Protein AF-A0A2S9G3A4-F1 (afdb_monomer_lite)

Structure (mmCIF, N/CA/C/O backbone):
data_AF-A0A2S9G3A4-F1
#
_entry.id   AF-A0A2S9G3A4-F1
#
loop_
_atom_site.group_PDB
_atom_site.id
_atom_site.type_symbol
_atom_site.label_atom_id
_atom_site.label_alt_id
_atom_site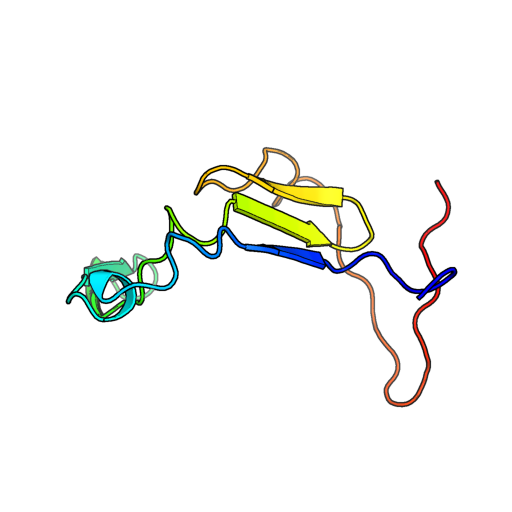.label_comp_id
_atom_site.label_asym_id
_atom_site.label_entity_id
_atom_site.label_seq_id
_atom_site.pdbx_PDB_ins_code
_atom_site.Cartn_x
_atom_site.Cartn_y
_atom_site.Cartn_z
_atom_site.occupancy
_atom_site.B_iso_or_equiv
_atom_site.auth_seq_id
_atom_site.auth_comp_id
_atom_site.auth_asym_id
_atom_site.auth_atom_id
_atom_site.pdbx_PDB_model_num
ATOM 1 N N . ARG A 1 1 ? 8.763 -7.335 -15.430 1.00 87.19 1 ARG A N 1
ATOM 2 C CA . ARG A 1 1 ? 9.344 -8.260 -16.440 1.00 87.19 1 ARG A CA 1
ATOM 3 C C . ARG A 1 1 ? 10.455 -9.055 -15.766 1.00 87.19 1 ARG A C 1
ATOM 5 O O . ARG A 1 1 ? 10.882 -8.661 -14.687 1.00 87.19 1 ARG A O 1
ATOM 12 N N . ILE A 1 2 ? 10.910 -10.164 -16.353 1.00 89.94 2 ILE A N 1
ATOM 13 C CA . ILE A 1 2 ? 12.062 -10.895 -15.800 1.00 89.94 2 ILE A CA 1
ATOM 14 C C . ILE A 1 2 ? 13.272 -9.949 -15.770 1.00 89.94 2 ILE A C 1
ATOM 16 O O . ILE A 1 2 ? 13.527 -9.245 -16.746 1.00 89.94 2 ILE A O 1
ATOM 20 N N . GLY A 1 3 ? 13.963 -9.901 -14.629 1.00 89.44 3 GLY A N 1
ATOM 21 C CA . GLY A 1 3 ? 15.101 -9.009 -14.383 1.00 89.44 3 GLY A CA 1
ATOM 22 C C . GLY A 1 3 ? 14.740 -7.616 -13.852 1.00 89.44 3 GLY A C 1
ATOM 23 O O . GLY A 1 3 ? 15.639 -6.889 -13.425 1.00 89.44 3 GLY A O 1
ATOM 24 N N . ASP A 1 4 ? 13.457 -7.244 -13.824 1.00 89.81 4 ASP A N 1
ATOM 25 C CA . ASP A 1 4 ? 13.022 -6.000 -13.184 1.00 89.81 4 ASP A CA 1
ATOM 26 C C . ASP A 1 4 ? 12.991 -6.154 -11.657 1.00 89.81 4 ASP A C 1
ATOM 28 O O . ASP A 1 4 ? 12.818 -7.248 -11.113 1.00 89.81 4 ASP A O 1
ATOM 32 N N . ARG A 1 5 ? 13.103 -5.026 -10.953 1.00 92.25 5 ARG A N 1
ATOM 33 C CA . ARG A 1 5 ? 12.846 -4.966 -9.514 1.00 92.25 5 ARG A CA 1
ATOM 34 C C . ARG A 1 5 ? 11.426 -5.445 -9.192 1.00 92.25 5 ARG A C 1
ATOM 36 O O . ARG A 1 5 ? 10.462 -5.010 -9.815 1.00 92.25 5 ARG A O 1
ATOM 43 N N . ALA A 1 6 ? 11.305 -6.296 -8.177 1.00 94.50 6 ALA A N 1
ATOM 44 C CA . ALA A 1 6 ? 10.028 -6.818 -7.697 1.00 94.50 6 ALA A CA 1
ATOM 45 C C . ALA A 1 6 ? 9.323 -5.830 -6.745 1.00 94.50 6 ALA A C 1
ATOM 47 O O . ALA A 1 6 ? 9.109 -6.123 -5.570 1.00 94.50 6 ALA A O 1
ATOM 48 N N . ASP A 1 7 ? 8.999 -4.641 -7.251 1.00 95.06 7 ASP A N 1
ATOM 49 C CA . ASP A 1 7 ? 8.056 -3.731 -6.595 1.00 95.06 7 ASP A CA 1
ATOM 50 C C . ASP A 1 7 ? 6.648 -4.088 -7.072 1.00 95.06 7 ASP A C 1
ATOM 52 O O . ASP A 1 7 ? 6.296 -3.842 -8.227 1.00 95.06 7 ASP A O 1
ATOM 56 N N . VAL A 1 8 ? 5.878 -4.752 -6.215 1.00 96.31 8 VAL A N 1
ATOM 57 C CA . VAL A 1 8 ? 4.613 -5.390 -6.599 1.00 96.31 8 VAL A CA 1
ATOM 58 C C . VAL A 1 8 ? 3.572 -5.160 -5.515 1.00 96.31 8 VAL A C 1
ATOM 60 O O . VAL A 1 8 ? 3.877 -5.223 -4.325 1.00 96.31 8 VAL A O 1
ATOM 63 N N . VAL A 1 9 ? 2.331 -4.940 -5.938 1.00 97.75 9 VAL A N 1
ATOM 64 C CA . VAL A 1 9 ? 1.147 -4.998 -5.081 1.00 97.75 9 VAL A CA 1
ATOM 65 C C . VAL A 1 9 ? 0.290 -6.187 -5.503 1.00 97.75 9 VAL A C 1
ATOM 67 O O . VAL A 1 9 ? 0.132 -6.445 -6.697 1.00 97.75 9 VAL A O 1
ATOM 70 N N . VAL A 1 10 ? -0.241 -6.919 -4.527 1.00 97.50 10 VAL A N 1
ATOM 71 C CA . VAL A 1 10 ? -1.222 -7.985 -4.749 1.00 97.50 10 VAL A CA 1
ATOM 72 C C . VAL A 1 10 ? -2.595 -7.442 -4.385 1.00 97.50 10 VAL A C 1
ATOM 74 O O . VAL A 1 10 ? -2.825 -7.036 -3.243 1.00 97.50 10 VAL A O 1
ATOM 77 N N . ILE A 1 11 ? -3.481 -7.424 -5.376 1.00 97.19 11 ILE A N 1
ATOM 78 C CA . ILE A 1 11 ? -4.842 -6.903 -5.270 1.00 97.19 11 ILE A CA 1
ATOM 79 C C . ILE A 1 11 ? -5.817 -8.074 -5.347 1.00 97.19 11 ILE A C 1
ATOM 81 O O . ILE A 1 11 ? -5.678 -8.935 -6.214 1.00 97.19 11 ILE A O 1
ATOM 85 N N . ASP A 1 12 ? -6.798 -8.074 -4.454 1.00 97.06 12 ASP A N 1
ATOM 86 C CA . ASP A 1 12 ? -7.978 -8.925 -4.531 1.00 97.06 12 ASP A CA 1
ATOM 87 C C . ASP A 1 12 ? -9.040 -8.234 -5.399 1.00 97.06 12 ASP A C 1
ATOM 89 O O . ASP A 1 12 ? -9.609 -7.219 -4.981 1.00 97.06 12 ASP A O 1
ATOM 93 N N . PRO A 1 13 ? -9.271 -8.725 -6.629 1.00 97.69 13 PRO A N 1
ATOM 94 C CA . PRO A 1 13 ? -10.153 -8.061 -7.577 1.00 97.69 13 PRO A CA 1
ATOM 95 C C . PRO A 1 13 ? -11.626 -8.133 -7.164 1.00 97.69 13 PRO A C 1
ATOM 97 O O . PRO A 1 13 ? -12.392 -7.266 -7.571 1.00 97.69 13 PRO A O 1
ATOM 100 N N . GLU A 1 14 ? -12.029 -9.107 -6.342 1.00 98.00 14 GLU A N 1
ATOM 101 C CA . GLU A 1 14 ? -13.413 -9.214 -5.852 1.00 98.00 14 GLU A CA 1
ATOM 102 C C . GLU A 1 14 ? -13.754 -8.101 -4.854 1.00 98.00 14 GLU A C 1
ATOM 104 O O . GLU A 1 14 ? -14.922 -7.822 -4.608 1.00 98.00 14 GLU A O 1
ATOM 109 N N . ARG A 1 15 ? -12.726 -7.446 -4.302 1.00 96.62 15 ARG A N 1
ATOM 110 C CA . ARG A 1 15 ? -12.824 -6.334 -3.348 1.00 96.62 15 ARG A CA 1
ATOM 111 C C . ARG A 1 15 ? -12.560 -4.979 -4.006 1.00 96.62 15 ARG A C 1
ATOM 113 O O . ARG A 1 15 ? -12.340 -3.988 -3.311 1.00 96.62 15 ARG A O 1
ATOM 120 N N . LEU A 1 16 ? -12.538 -4.929 -5.339 1.00 96.31 16 LEU A N 1
ATOM 121 C CA . LEU A 1 16 ? -12.653 -3.692 -6.114 1.00 96.31 16 LEU A CA 1
ATOM 122 C C . LEU A 1 16 ? -14.140 -3.352 -6.284 1.00 96.31 16 LEU A C 1
ATOM 124 O O . LEU A 1 16 ? -14.674 -3.350 -7.392 1.00 96.31 16 LEU A O 1
ATOM 128 N N . ASP A 1 17 ? -14.810 -3.128 -5.159 1.00 96.12 17 ASP A N 1
ATOM 129 C CA . ASP A 1 17 ? -16.244 -2.873 -5.067 1.00 96.12 17 ASP A CA 1
ATOM 130 C C . ASP A 1 17 ? -16.515 -1.486 -4.447 1.00 96.12 17 ASP A C 1
ATOM 132 O O . ASP A 1 17 ? -15.592 -0.711 -4.185 1.00 96.12 17 ASP A O 1
ATOM 136 N N . ALA A 1 18 ? -17.792 -1.162 -4.224 1.00 96.12 18 ALA A N 1
ATOM 137 C CA . ALA A 1 18 ? -18.215 0.140 -3.704 1.00 96.12 18 ALA A CA 1
ATOM 138 C C . ALA A 1 18 ? -17.660 0.465 -2.303 1.00 96.12 18 ALA A C 1
ATOM 140 O O . ALA A 1 18 ? -17.646 1.631 -1.924 1.00 96.12 18 ALA A O 1
ATOM 141 N N . THR A 1 19 ? -17.160 -0.528 -1.553 1.00 94.62 19 THR A N 1
ATOM 142 C CA . THR A 1 19 ? -16.595 -0.291 -0.213 1.00 94.62 19 THR A CA 1
ATOM 143 C C . THR A 1 19 ? -15.307 0.535 -0.243 1.00 94.62 19 THR A C 1
ATOM 145 O O . THR A 1 19 ? -14.902 1.084 0.778 1.00 94.62 19 THR A O 1
ATOM 148 N N . LEU A 1 20 ? -14.662 0.670 -1.409 1.00 95.12 20 LEU A N 1
ATOM 149 C CA . LEU A 1 20 ? -13.501 1.548 -1.592 1.00 95.12 20 LEU A CA 1
ATOM 150 C C . LEU A 1 20 ? -13.840 3.041 -1.514 1.00 95.12 20 LEU A C 1
ATOM 152 O O . LEU A 1 20 ? -12.948 3.841 -1.224 1.00 95.12 20 LEU A O 1
ATOM 156 N N . ASP A 1 21 ? -15.099 3.395 -1.772 1.00 95.19 21 ASP A N 1
ATOM 157 C CA . ASP A 1 21 ? -15.603 4.769 -1.737 1.00 95.19 21 ASP A CA 1
ATOM 158 C C . ASP A 1 21 ? -16.278 5.107 -0.395 1.00 95.19 21 ASP A C 1
ATOM 160 O O . ASP A 1 21 ? -16.733 6.237 -0.194 1.00 95.19 21 ASP A O 1
ATOM 164 N N . ASP A 1 22 ? -16.341 4.145 0.534 1.00 96.12 22 ASP A N 1
ATOM 165 C CA . ASP A 1 22 ? -16.926 4.356 1.853 1.00 96.12 22 ASP A CA 1
ATOM 166 C C . ASP A 1 22 ? -16.150 5.424 2.630 1.00 96.12 22 ASP A C 1
ATOM 168 O O . ASP A 1 22 ? -14.915 5.454 2.681 1.00 96.12 22 ASP A O 1
ATOM 172 N N . TYR A 1 23 ? -16.902 6.298 3.296 1.00 96.44 23 TYR A N 1
ATOM 173 C CA . TYR A 1 23 ? -16.327 7.326 4.145 1.00 96.44 23 TYR A CA 1
ATOM 174 C C . TYR A 1 23 ? -15.597 6.700 5.335 1.00 96.44 23 TYR A C 1
ATOM 176 O O . TYR A 1 23 ? -16.193 5.984 6.143 1.00 96.44 23 TYR A O 1
ATOM 184 N N . ALA A 1 24 ? -14.315 7.022 5.481 1.00 96.12 24 ALA A N 1
ATOM 185 C CA . ALA A 1 24 ? -13.510 6.596 6.612 1.00 96.12 24 ALA A CA 1
ATOM 186 C C . ALA A 1 24 ? -12.625 7.733 7.116 1.00 96.12 24 ALA A C 1
ATOM 188 O O . ALA A 1 24 ? -12.077 8.519 6.341 1.00 96.12 24 ALA A O 1
ATOM 189 N N . GLU A 1 25 ? -12.443 7.774 8.433 1.00 96.81 25 GLU A N 1
ATOM 190 C CA . GLU A 1 25 ? -11.542 8.701 9.104 1.00 96.81 25 GLU A CA 1
ATOM 191 C C . GLU A 1 25 ? -10.485 7.955 9.924 1.00 96.81 25 GLU A C 1
ATOM 193 O O . GLU A 1 25 ? -10.699 6.833 10.391 1.00 96.81 25 GLU A O 1
ATOM 198 N N . GLU A 1 26 ? -9.329 8.589 10.103 1.00 95.88 26 GLU A N 1
ATOM 199 C CA . GLU A 1 26 ? -8.284 8.149 11.027 1.00 95.88 26 GLU A CA 1
ATOM 200 C C . GLU A 1 26 ? -7.578 9.367 11.630 1.00 95.88 26 GLU A C 1
ATOM 202 O O . GLU A 1 26 ? -7.314 10.355 10.937 1.00 95.88 26 GLU A O 1
ATOM 207 N N . SER A 1 27 ? -7.264 9.295 12.924 1.00 96.88 27 SER A N 1
ATOM 208 C CA . SER A 1 27 ? -6.494 10.329 13.612 1.00 96.88 27 SER A CA 1
ATOM 209 C C . SER A 1 27 ? -5.041 10.333 13.145 1.00 96.88 27 SER A C 1
ATOM 211 O O . SER A 1 27 ? -4.439 9.279 12.936 1.00 96.88 27 SER A O 1
ATOM 213 N N . VAL A 1 28 ? -4.445 11.519 13.027 1.00 95.25 28 VAL A N 1
ATOM 214 C CA . VAL A 1 28 ? -3.023 11.673 12.694 1.00 95.25 28 VAL A CA 1
ATOM 215 C C . VAL A 1 28 ? -2.266 12.383 13.819 1.00 95.25 28 VAL A C 1
ATOM 217 O O . VAL A 1 28 ? -2.414 13.586 14.052 1.00 95.25 28 VAL A O 1
ATOM 220 N N . ASP A 1 29 ? -1.420 11.628 14.518 1.00 95.12 29 ASP A N 1
ATOM 221 C CA . ASP A 1 29 ? -0.713 12.088 15.722 1.00 95.12 29 ASP A CA 1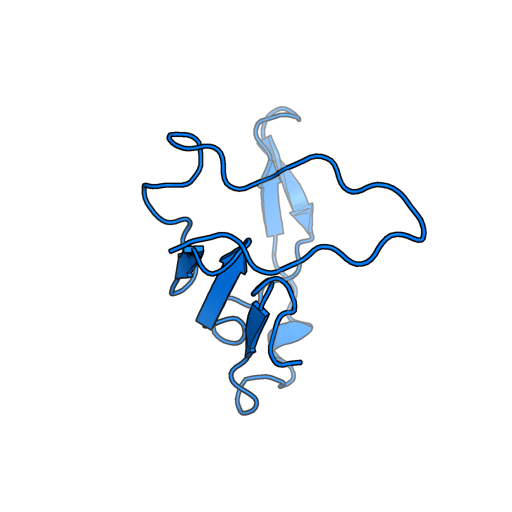
ATOM 222 C C . ASP A 1 29 ? 0.187 13.302 15.460 1.00 95.12 29 ASP A C 1
ATOM 224 O O . ASP A 1 29 ? 0.282 14.204 16.291 1.00 95.12 29 ASP A O 1
ATOM 228 N N . GLN A 1 30 ? 0.799 13.383 14.273 1.00 94.94 30 GLN A N 1
ATOM 229 C CA . GLN A 1 30 ? 1.700 14.480 13.892 1.00 94.94 30 GLN A CA 1
ATOM 230 C C . GLN A 1 30 ? 0.998 15.846 13.812 1.00 94.94 30 GLN A C 1
ATOM 232 O O . GLN A 1 30 ? 1.672 16.873 13.823 1.00 94.94 30 GLN A O 1
ATOM 237 N N . TYR A 1 31 ? -0.337 15.866 13.758 1.00 93.88 31 TYR A N 1
ATOM 238 C CA . TYR A 1 31 ? -1.152 17.082 13.785 1.00 93.88 31 TYR A CA 1
ATOM 239 C C . TYR A 1 31 ? -1.991 17.189 15.066 1.00 93.88 31 TYR A C 1
ATOM 241 O O . TYR A 1 31 ? -3.077 17.763 15.052 1.00 93.88 31 TYR A O 1
ATOM 249 N N . GLY A 1 32 ? -1.512 16.617 16.176 1.00 96.06 32 GLY A N 1
ATOM 250 C CA . GLY A 1 32 ? -2.206 16.688 17.463 1.00 96.06 32 GLY A CA 1
ATOM 251 C C . GLY A 1 32 ? -3.494 15.865 17.505 1.00 96.06 32 GLY A C 1
ATOM 252 O O . GLY A 1 32 ? -4.436 16.247 18.193 1.00 96.06 32 GLY A O 1
ATOM 253 N N . GLY A 1 33 ? -3.554 14.762 16.751 1.00 96.00 33 GLY A N 1
ATOM 254 C CA . GLY A 1 33 ? -4.710 13.865 16.732 1.00 96.00 33 GLY A CA 1
ATOM 255 C C . GLY A 1 33 ? -5.872 14.347 15.860 1.00 96.00 33 GLY A C 1
ATOM 256 O O . GLY A 1 33 ? -6.986 13.857 1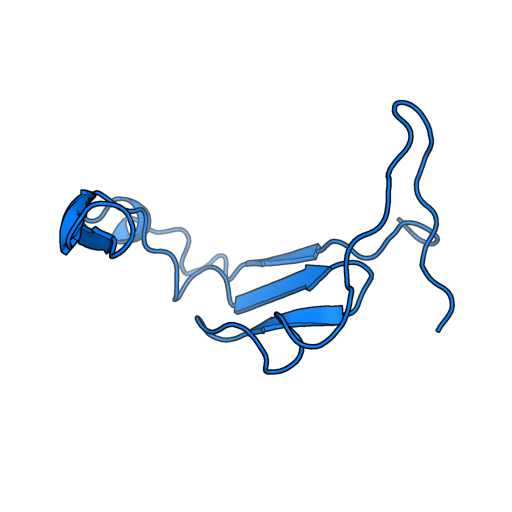6.022 1.00 96.00 33 GLY A O 1
ATOM 257 N N . LEU A 1 34 ? -5.633 15.287 14.936 1.00 97.38 34 LEU A N 1
ATOM 258 C CA . LEU A 1 34 ? -6.632 15.724 13.956 1.00 97.38 34 LEU A CA 1
ATOM 259 C C . LEU A 1 34 ? -7.256 14.510 13.246 1.00 97.38 34 LEU A C 1
ATOM 261 O O . LEU A 1 34 ? -6.528 13.675 12.707 1.00 97.38 34 LEU A O 1
ATOM 265 N N . SER A 1 35 ? -8.589 14.433 13.219 1.00 97.00 35 SER A N 1
ATOM 266 C CA . SER A 1 35 ? -9.297 13.438 12.412 1.00 97.00 35 SER A CA 1
ATOM 267 C C . SER A 1 35 ? -9.321 13.881 10.953 1.00 97.00 35 SER A C 1
ATOM 269 O O . SER A 1 35 ? -9.682 15.023 10.655 1.00 97.00 35 SER A O 1
ATOM 271 N N . ARG A 1 36 ? -8.908 13.002 10.039 1.00 96.38 36 ARG A N 1
ATOM 272 C CA . ARG A 1 36 ? -8.906 13.276 8.597 1.00 96.38 36 ARG A CA 1
ATOM 273 C C . ARG A 1 36 ? -9.564 12.141 7.833 1.00 96.38 36 ARG A C 1
ATOM 275 O O . ARG A 1 36 ? -9.430 10.981 8.215 1.00 96.38 36 ARG A O 1
ATOM 282 N N . MET A 1 37 ? -10.174 12.479 6.702 1.00 96.50 37 MET A N 1
ATOM 283 C CA . MET A 1 37 ? -10.654 11.486 5.748 1.00 96.50 37 MET A CA 1
ATOM 284 C C . MET A 1 37 ? -9.477 10.682 5.173 1.00 96.50 37 MET A C 1
ATOM 286 O O . MET A 1 37 ? -8.423 11.243 4.843 1.00 96.50 37 MET A O 1
ATOM 290 N N . VAL A 1 38 ? -9.656 9.369 5.051 1.00 94.88 38 VAL A N 1
ATOM 291 C CA . VAL A 1 38 ? -8.678 8.428 4.494 1.00 94.88 38 VAL A CA 1
ATOM 292 C C . VAL A 1 38 ? -9.366 7.435 3.567 1.00 94.88 38 VAL A C 1
ATOM 294 O O . VAL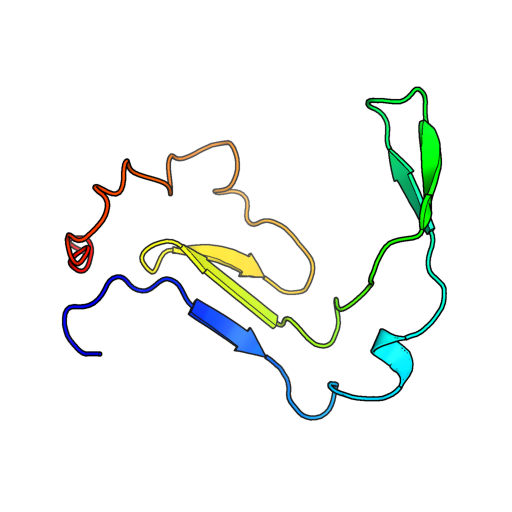 A 1 38 ? -10.501 7.041 3.803 1.00 94.88 38 VAL A O 1
ATOM 297 N N . ASN A 1 39 ? -8.649 6.963 2.549 1.00 93.06 39 ASN A N 1
ATOM 298 C CA . ASN A 1 39 ? -9.111 5.826 1.757 1.00 93.06 39 ASN A CA 1
ATOM 299 C C . ASN A 1 39 ? -8.790 4.536 2.519 1.00 93.06 39 ASN A C 1
ATOM 301 O O . ASN A 1 39 ? -7.641 4.334 2.933 1.00 93.06 39 ASN A O 1
ATOM 305 N N . ARG A 1 40 ? -9.776 3.648 2.682 1.00 93.19 40 ARG A N 1
ATOM 306 C CA . ARG A 1 40 ? -9.581 2.328 3.297 1.00 93.19 40 ARG A CA 1
ATOM 307 C C . ARG A 1 40 ? -9.741 1.222 2.269 1.00 93.19 40 ARG A C 1
ATOM 309 O O . ARG A 1 40 ? -10.730 1.148 1.561 1.00 93.19 40 ARG A O 1
ATOM 316 N N . ASN A 1 41 ? -8.738 0.351 2.203 1.00 92.75 41 ASN A N 1
ATOM 317 C CA . ASN A 1 41 ? -8.650 -0.715 1.206 1.00 92.75 41 ASN A CA 1
ATOM 318 C C . ASN A 1 41 ? -8.053 -2.009 1.786 1.00 92.75 41 ASN A C 1
ATOM 320 O O . ASN A 1 41 ? -7.481 -2.815 1.052 1.00 92.75 41 ASN A O 1
ATOM 324 N N . ASN A 1 42 ? -8.185 -2.220 3.103 1.00 91.62 42 ASN A N 1
ATOM 325 C CA . ASN A 1 42 ? -7.552 -3.332 3.827 1.00 91.62 42 ASN A CA 1
ATOM 326 C C . ASN A 1 42 ? -7.939 -4.706 3.259 1.00 91.62 42 ASN A C 1
ATOM 328 O O . ASN A 1 42 ? -7.130 -5.627 3.259 1.00 91.62 42 ASN A O 1
ATOM 332 N N . ALA A 1 43 ? -9.173 -4.853 2.769 1.00 93.31 43 ALA A N 1
ATOM 333 C CA . ALA A 1 43 ? -9.620 -6.100 2.159 1.00 93.31 43 ALA A CA 1
ATOM 334 C C . ALA A 1 43 ? -9.125 -6.271 0.712 1.00 93.31 43 ALA A C 1
ATOM 336 O O . ALA A 1 43 ? -9.038 -7.403 0.245 1.00 93.31 43 ALA A O 1
ATOM 337 N N . THR A 1 44 ? -8.794 -5.174 0.031 1.00 96.12 44 THR A N 1
ATOM 338 C CA . THR A 1 44 ? -8.438 -5.111 -1.393 1.00 96.12 44 THR A CA 1
ATOM 339 C C . THR A 1 44 ? -6.939 -5.277 -1.614 1.00 96.12 44 THR A C 1
ATOM 341 O O . THR A 1 44 ? -6.527 -6.013 -2.507 1.00 96.12 44 THR A O 1
ATOM 344 N N . VAL A 1 45 ? -6.100 -4.632 -0.799 1.00 96.44 45 VAL A N 1
ATOM 345 C CA . VAL A 1 45 ? -4.637 -4.765 -0.873 1.00 96.44 45 VAL A CA 1
ATOM 346 C C . VAL A 1 45 ? -4.182 -5.865 0.079 1.00 96.44 45 VAL A C 1
ATOM 348 O O . VAL A 1 45 ? -4.105 -5.658 1.288 1.00 96.44 45 VAL A O 1
ATOM 351 N N . LYS A 1 46 ? -3.847 -7.039 -0.464 1.00 97.00 46 LYS A N 1
ATOM 352 C CA . LYS A 1 46 ? -3.422 -8.196 0.343 1.00 97.00 46 LYS A CA 1
ATOM 353 C C . LYS A 1 46 ? -1.948 -8.141 0.719 1.00 97.00 46 LYS A C 1
ATOM 355 O O . LYS A 1 46 ? -1.572 -8.538 1.817 1.00 97.00 46 LYS A O 1
ATOM 360 N N . ALA A 1 47 ? -1.107 -7.648 -0.191 1.00 97.88 47 ALA A N 1
ATOM 361 C CA . ALA A 1 47 ? 0.329 -7.586 0.037 1.00 97.88 47 ALA A CA 1
ATOM 362 C C . ALA A 1 47 ? 1.005 -6.469 -0.759 1.00 97.88 47 ALA A C 1
ATOM 364 O 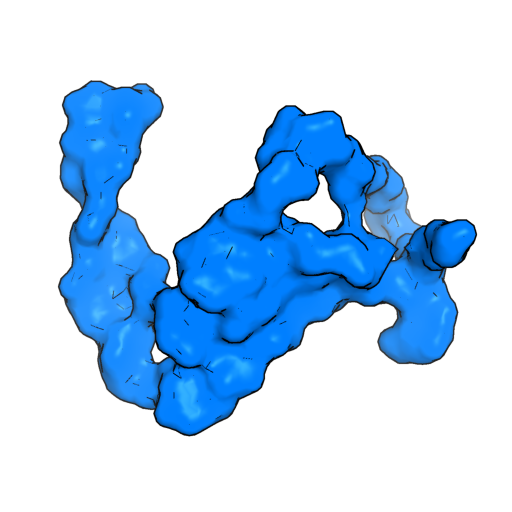O . ALA A 1 47 ? 0.631 -6.179 -1.897 1.00 97.88 47 ALA A O 1
ATOM 365 N N . VAL A 1 48 ? 2.058 -5.896 -0.178 1.00 98.00 48 VAL A N 1
ATOM 366 C CA . VAL A 1 48 ? 2.970 -4.964 -0.849 1.00 98.00 48 VAL A CA 1
ATOM 367 C C . VAL A 1 48 ? 4.396 -5.469 -0.690 1.00 98.00 48 VAL A C 1
ATOM 369 O O . VAL A 1 48 ? 4.857 -5.756 0.419 1.00 98.00 48 VAL A O 1
ATOM 372 N N . PHE A 1 49 ? 5.109 -5.530 -1.810 1.00 97.44 49 PHE A N 1
ATOM 373 C CA . PHE A 1 49 ? 6.505 -5.924 -1.891 1.00 97.44 49 PHE A CA 1
ATOM 374 C C . PHE A 1 49 ? 7.346 -4.772 -2.420 1.00 97.44 49 PHE A C 1
ATOM 376 O O . PHE A 1 49 ? 6.992 -4.131 -3.410 1.00 97.44 49 PHE A O 1
ATOM 383 N N . VAL A 1 50 ? 8.489 -4.542 -1.779 1.00 96.12 50 VAL A N 1
ATOM 384 C CA . VAL A 1 50 ? 9.484 -3.557 -2.210 1.00 96.12 50 VAL A CA 1
ATOM 385 C C . VAL A 1 50 ? 10.793 -4.292 -2.465 1.00 96.12 50 VAL A C 1
ATOM 387 O O . VAL A 1 50 ? 11.398 -4.850 -1.549 1.00 96.12 50 VAL A O 1
ATOM 390 N N . GLY A 1 51 ? 11.229 -4.327 -3.724 1.00 93.75 51 GLY A N 1
ATOM 391 C CA . GLY A 1 51 ? 12.390 -5.103 -4.157 1.00 93.75 51 GLY A CA 1
ATOM 392 C C . GLY A 1 51 ? 12.287 -6.596 -3.830 1.00 93.75 51 GLY A C 1
ATOM 393 O O . GLY A 1 51 ? 13.299 -7.200 -3.496 1.00 93.75 51 GLY A O 1
ATOM 394 N N . GLY A 1 52 ? 11.084 -7.172 -3.880 1.00 94.44 52 GLY A N 1
ATOM 395 C CA . GLY A 1 52 ? 10.814 -8.583 -3.577 1.00 94.44 52 GLY A CA 1
ATOM 396 C C . GLY A 1 52 ? 10.615 -8.888 -2.093 1.00 94.44 52 GLY A C 1
ATOM 397 O O . GLY A 1 52 ? 10.323 -10.023 -1.735 1.00 94.44 52 GLY A O 1
ATOM 398 N N . ARG A 1 53 ? 10.738 -7.889 -1.216 1.00 95.88 53 ARG A N 1
ATOM 399 C CA . ARG A 1 53 ? 10.588 -8.058 0.232 1.00 95.88 53 ARG A CA 1
ATOM 400 C C . ARG A 1 53 ? 9.184 -7.651 0.651 1.00 95.88 53 ARG A C 1
ATOM 402 O O . ARG A 1 53 ? 8.783 -6.528 0.353 1.00 95.88 53 ARG A O 1
ATOM 409 N N . ALA A 1 54 ? 8.463 -8.536 1.337 1.00 97.25 54 ALA A N 1
ATOM 410 C CA . ALA A 1 54 ? 7.150 -8.218 1.890 1.00 97.25 54 ALA A CA 1
ATOM 411 C C . ALA A 1 54 ? 7.299 -7.100 2.927 1.00 97.25 54 ALA A C 1
ATOM 413 O O . ALA A 1 54 ? 8.016 -7.264 3.914 1.00 97.25 54 ALA A O 1
ATOM 414 N N . VAL A 1 55 ? 6.665 -5.956 2.679 1.00 98.00 55 VAL A N 1
ATOM 415 C CA . VAL A 1 55 ? 6.669 -4.815 3.607 1.00 98.00 55 VAL A CA 1
ATOM 416 C C . VAL A 1 55 ? 5.321 -4.626 4.277 1.00 98.00 55 VAL A C 1
ATOM 418 O O . VAL A 1 55 ? 5.276 -4.112 5.389 1.00 98.00 55 VAL A O 1
ATOM 421 N N . PHE A 1 56 ? 4.245 -5.088 3.648 1.00 97.50 56 PHE A N 1
ATOM 422 C CA . PHE A 1 56 ? 2.889 -4.978 4.160 1.00 97.50 56 PHE A CA 1
ATOM 423 C C . PHE A 1 56 ? 2.117 -6.238 3.785 1.00 97.50 56 PHE A C 1
ATOM 425 O O . PHE A 1 56 ? 2.171 -6.642 2.621 1.00 97.50 56 PHE A O 1
ATOM 432 N N . LEU A 1 57 ? 1.445 -6.854 4.751 1.00 96.88 57 LEU A N 1
ATOM 433 C CA . LEU A 1 57 ? 0.645 -8.066 4.581 1.00 96.88 57 LEU A CA 1
ATOM 434 C C . LEU A 1 57 ? -0.635 -7.917 5.402 1.00 96.88 57 LEU A C 1
ATOM 436 O O . LEU A 1 57 ? -0.578 -7.446 6.536 1.00 96.88 57 LEU A O 1
ATOM 440 N N . ASP A 1 58 ? -1.772 -8.292 4.818 1.00 91.50 58 ASP A N 1
ATOM 441 C CA . ASP A 1 58 ? -3.061 -8.403 5.516 1.00 91.50 58 ASP A CA 1
ATOM 442 C C . ASP A 1 58 ? -3.446 -7.152 6.330 1.00 91.50 58 ASP A C 1
ATOM 444 O O . ASP A 1 58 ? -3.906 -7.222 7.469 1.00 91.50 58 ASP A O 1
ATOM 448 N N . GLY A 1 59 ? -3.237 -5.969 5.745 1.00 91.50 59 GLY A N 1
ATOM 449 C CA . GLY A 1 59 ? -3.589 -4.702 6.388 1.00 91.50 59 GLY A CA 1
ATOM 450 C C . GLY A 1 59 ? -2.555 -4.167 7.382 1.00 91.50 59 GLY A C 1
ATOM 451 O O . GLY A 1 59 ? -2.829 -3.143 8.004 1.00 91.50 59 GLY A O 1
ATOM 452 N N . GLN A 1 60 ? -1.389 -4.807 7.540 1.00 94.94 60 GLN A N 1
ATOM 453 C CA . GLN A 1 60 ? -0.375 -4.403 8.518 1.00 94.94 60 GLN A CA 1
ATOM 454 C C . GLN A 1 60 ? 1.043 -4.316 7.930 1.00 94.94 60 GLN A C 1
ATOM 456 O O . GLN A 1 60 ? 1.432 -5.142 7.096 1.00 94.94 60 GLN A O 1
ATOM 461 N N . PRO A 1 61 ? 1.876 -3.358 8.387 1.00 96.50 61 PRO A N 1
ATOM 462 C CA . PRO A 1 61 ? 3.305 -3.381 8.113 1.00 96.50 61 PRO A CA 1
ATOM 463 C C . PRO A 1 61 ? 3.947 -4.628 8.723 1.00 96.50 61 PRO A C 1
ATOM 465 O O . PRO A 1 61 ? 3.666 -5.010 9.857 1.00 96.50 61 PRO A O 1
ATOM 468 N N . THR A 1 62 ? 4.860 -5.250 7.989 1.00 97.88 62 THR A N 1
ATOM 469 C CA . THR A 1 62 ? 5.664 -6.352 8.533 1.00 97.88 62 THR A CA 1
ATOM 470 C C . THR A 1 62 ? 6.714 -5.819 9.524 1.00 97.88 62 THR A C 1
ATOM 472 O O . THR A 1 62 ? 7.133 -4.664 9.394 1.00 97.88 62 THR A O 1
ATOM 475 N N . PRO A 1 63 ? 7.252 -6.651 10.441 1.00 97.69 63 PRO A N 1
ATOM 476 C CA . PRO A 1 63 ? 8.311 -6.244 11.383 1.00 97.69 63 PRO A CA 1
ATOM 477 C C . PRO A 1 63 ? 9.600 -5.712 10.730 1.00 97.69 63 PRO A C 1
ATOM 479 O O . PRO A 1 63 ? 10.461 -5.127 11.387 1.00 97.69 63 PRO A O 1
ATOM 482 N N . LEU A 1 64 ? 9.757 -5.940 9.426 1.00 96.75 64 LEU A N 1
ATOM 483 C CA . LEU A 1 64 ? 10.871 -5.456 8.623 1.00 96.75 64 LEU A CA 1
ATOM 484 C C . LEU A 1 64 ? 10.827 -3.929 8.446 1.00 96.75 64 LEU A C 1
ATOM 486 O O . LEU A 1 64 ? 11.871 -3.275 8.371 1.00 96.75 64 LEU A O 1
ATOM 490 N N . VAL A 1 65 ? 9.628 -3.345 8.374 1.00 96.81 65 VAL A N 1
ATOM 491 C CA . VAL A 1 65 ? 9.454 -1.906 8.152 1.00 96.81 65 VAL A CA 1
ATOM 492 C C . VAL A 1 65 ? 9.980 -1.131 9.358 1.00 96.81 65 VAL A C 1
ATOM 494 O O . VAL A 1 65 ? 9.647 -1.424 10.499 1.00 96.81 65 VAL A O 1
ATOM 497 N N . GLY A 1 66 ? 10.846 -0.150 9.100 1.00 95.00 66 GLY A N 1
ATOM 498 C CA . GLY A 1 66 ? 11.504 0.642 10.144 1.00 95.00 66 GLY A CA 1
ATOM 499 C C . GLY A 1 66 ? 12.733 -0.024 10.774 1.00 95.00 66 GLY A C 1
ATOM 500 O O . GLY A 1 66 ? 13.538 0.676 11.378 1.00 95.00 66 GLY A O 1
ATOM 501 N N . THR A 1 67 ? 12.937 -1.332 10.581 1.00 97.25 67 THR A N 1
ATOM 502 C CA . THR A 1 67 ? 14.100 -2.063 11.120 1.00 97.25 67 THR A CA 1
ATOM 503 C C . THR A 1 67 ? 15.150 -2.378 10.058 1.00 97.25 67 THR A C 1
ATOM 505 O O . THR A 1 67 ? 16.339 -2.454 10.363 1.00 97.25 67 THR A O 1
ATOM 508 N N . GLN A 1 68 ? 14.740 -2.528 8.795 1.00 95.56 68 GLN A N 1
ATOM 509 C CA . GLN A 1 68 ? 15.642 -2.813 7.683 1.00 95.56 68 GLN A CA 1
ATOM 510 C C . GLN A 1 68 ? 15.379 -1.895 6.491 1.00 95.56 68 GLN A C 1
ATOM 512 O O . GLN A 1 68 ? 14.243 -1.568 6.145 1.00 95.56 68 GLN A O 1
ATOM 517 N N . ARG A 1 69 ? 16.456 -1.502 5.807 1.00 94.31 69 ARG A N 1
ATOM 518 C CA . ARG A 1 69 ? 16.360 -0.687 4.597 1.00 94.31 69 ARG A CA 1
ATOM 519 C C . ARG A 1 69 ? 15.815 -1.519 3.432 1.00 94.31 69 ARG A C 1
ATOM 521 O O . ARG A 1 69 ? 16.474 -2.442 2.965 1.00 94.31 69 ARG A O 1
ATOM 528 N N . THR A 1 70 ? 14.658 -1.128 2.904 1.00 93.75 70 THR A N 1
ATOM 529 C CA . THR A 1 70 ? 14.034 -1.725 1.701 1.00 93.75 70 THR A CA 1
ATOM 530 C C . THR A 1 70 ? 14.159 -0.857 0.450 1.00 93.75 70 THR A C 1
ATOM 532 O O . THR A 1 70 ? 14.043 -1.345 -0.676 1.00 93.75 70 THR A O 1
ATOM 535 N N . GLY A 1 71 ? 14.409 0.441 0.629 1.00 90.38 71 GLY A N 1
ATOM 536 C CA . GLY A 1 71 ? 14.552 1.411 -0.453 1.00 90.38 71 GLY A CA 1
ATOM 537 C C . GLY A 1 71 ? 15.999 1.634 -0.894 1.00 90.38 71 GLY A C 1
ATOM 538 O O . GLY A 1 71 ? 16.948 1.462 -0.129 1.00 90.38 71 GLY A O 1
ATOM 539 N N . ARG A 1 72 ? 16.173 2.118 -2.123 1.00 89.56 72 ARG A N 1
ATOM 540 C CA . ARG A 1 72 ? 17.451 2.604 -2.662 1.00 89.56 72 ARG A CA 1
ATOM 541 C C . ARG A 1 72 ? 17.214 3.839 -3.522 1.00 89.56 72 ARG A C 1
ATOM 543 O O . ARG A 1 72 ? 16.100 4.064 -3.978 1.00 89.56 72 ARG A O 1
ATOM 550 N N . PHE A 1 73 ? 18.271 4.603 -3.783 1.00 91.38 73 PHE A N 1
ATOM 551 C CA . PHE A 1 73 ? 18.204 5.681 -4.765 1.00 91.38 73 PHE A CA 1
ATOM 552 C C . PHE A 1 73 ? 17.939 5.107 -6.163 1.00 91.38 73 PHE A C 1
ATOM 554 O O . PHE A 1 73 ? 18.621 4.168 -6.590 1.00 91.38 73 PHE A O 1
ATOM 561 N N . LEU A 1 74 ? 16.956 5.680 -6.857 1.00 91.25 74 LEU A N 1
ATOM 562 C CA . LEU A 1 74 ? 16.615 5.362 -8.238 1.00 91.25 74 LEU A CA 1
ATOM 563 C C . LEU A 1 74 ? 17.021 6.550 -9.109 1.00 91.25 74 LEU A C 1
ATOM 565 O O . LEU A 1 74 ? 16.484 7.646 -8.961 1.00 91.25 74 LEU A O 1
ATOM 569 N N . ARG A 1 75 ? 17.987 6.345 -10.010 1.00 91.62 75 ARG A N 1
ATOM 570 C CA . ARG A 1 75 ? 18.335 7.362 -11.008 1.00 91.62 75 ARG A CA 1
AT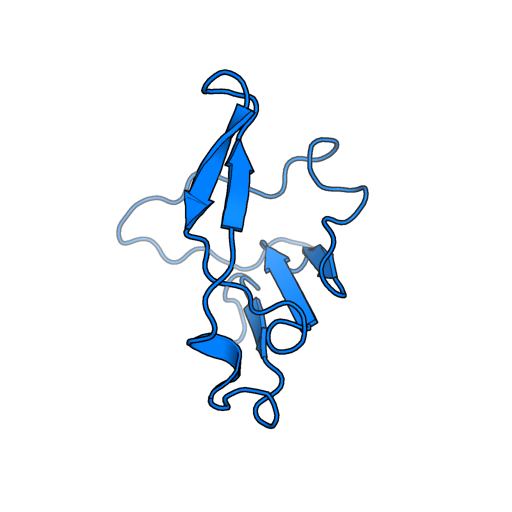OM 571 C C . ARG A 1 75 ? 17.203 7.457 -12.023 1.00 91.62 75 ARG A C 1
ATOM 573 O O . ARG A 1 75 ? 16.794 6.439 -12.579 1.00 91.62 75 ARG A O 1
ATOM 580 N N . ALA A 1 76 ? 16.732 8.675 -12.276 1.00 92.56 76 ALA A N 1
ATOM 581 C CA . ALA A 1 76 ? 15.759 8.935 -13.329 1.00 92.56 76 ALA A CA 1
ATOM 582 C C . ALA A 1 76 ? 16.257 8.385 -14.677 1.00 92.56 76 ALA A C 1
ATOM 584 O O . ALA A 1 76 ? 17.461 8.352 -14.933 1.00 92.56 76 ALA A O 1
ATOM 585 N N . ALA A 1 77 ? 15.324 7.928 -15.514 1.00 89.81 77 ALA A N 1
ATOM 586 C CA . ALA A 1 77 ? 15.578 7.307 -16.819 1.00 89.81 77 ALA A CA 1
ATOM 587 C C . ALA A 1 77 ? 16.440 6.023 -16.817 1.00 89.81 77 ALA A C 1
ATOM 589 O O . ALA A 1 77 ? 16.660 5.447 -17.880 1.00 89.81 77 ALA A O 1
ATOM 590 N N . HIS A 1 78 ? 16.881 5.516 -15.660 1.00 86.44 78 HIS A N 1
ATOM 591 C CA . HIS A 1 78 ? 17.598 4.247 -15.572 1.00 86.44 78 HIS A CA 1
ATOM 592 C C . HIS A 1 78 ? 16.674 3.140 -15.065 1.00 86.44 78 HIS A C 1
ATOM 594 O O . HIS A 1 78 ? 16.047 3.269 -14.011 1.00 86.44 78 HIS A O 1
ATOM 600 N N . ARG A 1 79 ? 16.620 2.007 -15.775 1.00 83.62 79 ARG A N 1
ATOM 601 C CA . ARG A 1 79 ? 15.888 0.837 -15.276 1.00 83.62 79 ARG A CA 1
ATOM 602 C C . ARG A 1 79 ? 16.586 0.300 -14.025 1.00 83.62 79 ARG A C 1
ATOM 604 O O . ARG A 1 79 ? 17.797 0.082 -14.024 1.00 83.62 79 ARG A O 1
ATOM 611 N N . ALA A 1 80 ? 15.826 0.097 -12.955 1.00 85.25 80 ALA A N 1
ATOM 612 C CA . ALA A 1 80 ? 16.334 -0.536 -11.748 1.00 85.25 80 ALA A CA 1
ATOM 613 C C . ALA A 1 80 ? 16.305 -2.065 -11.924 1.00 85.25 80 ALA A C 1
ATOM 615 O O . ALA A 1 80 ? 15.222 -2.612 -12.147 1.00 85.25 80 ALA A O 1
ATOM 616 N N . PRO A 1 81 ? 17.456 -2.756 -11.843 1.00 87.19 81 PRO A N 1
ATOM 617 C CA . PRO A 1 81 ? 17.477 -4.210 -11.918 1.00 87.19 81 PRO A CA 1
ATOM 618 C C . PRO A 1 81 ? 16.867 -4.828 -10.656 1.00 87.19 81 PRO A C 1
ATOM 620 O O . PRO A 1 81 ? 16.755 -4.170 -9.612 1.00 87.19 81 PRO A O 1
ATOM 623 N N . ALA A 1 82 ? 16.526 -6.111 -10.753 1.00 87.25 82 ALA A N 1
ATOM 624 C CA . ALA A 1 82 ? 16.267 -6.954 -9.595 1.00 87.25 82 ALA A CA 1
ATOM 625 C C . ALA A 1 82 ? 17.413 -6.862 -8.572 1.00 87.25 82 ALA A C 1
ATOM 627 O O . ALA A 1 82 ? 18.582 -6.688 -8.927 1.00 87.25 82 ALA A O 1
ATOM 628 N N . LEU A 1 83 ? 17.063 -6.952 -7.288 1.00 84.50 83 LEU A N 1
ATOM 629 C CA . LEU A 1 83 ? 18.055 -7.101 -6.228 1.00 84.50 83 LEU A CA 1
ATOM 630 C C . LEU A 1 83 ? 18.601 -8.533 -6.266 1.00 84.50 83 LEU A C 1
ATOM 632 O O . LEU A 1 83 ? 17.870 -9.458 -6.620 1.00 84.50 83 LEU A O 1
ATOM 636 N N . ALA A 1 84 ? 19.877 -8.703 -5.920 1.00 78.19 84 ALA A N 1
ATOM 637 C CA . ALA A 1 84 ? 20.434 -10.033 -5.704 1.00 78.19 84 ALA A CA 1
ATOM 638 C C . ALA A 1 84 ? 19.705 -10.709 -4.532 1.00 78.19 84 ALA A C 1
ATOM 640 O O . ALA A 1 84 ? 19.326 -10.022 -3.577 1.00 78.19 84 ALA A O 1
ATOM 641 N N . ALA A 1 85 ? 19.482 -12.018 -4.664 1.00 63.41 85 ALA A N 1
ATOM 642 C CA . ALA A 1 85 ? 18.880 -12.854 -3.629 1.00 63.41 85 ALA A CA 1
ATOM 643 C C . ALA A 1 85 ? 19.796 -12.973 -2.405 1.00 63.41 85 ALA A C 1
ATOM 645 O O . ALA A 1 85 ? 21.033 -13.018 -2.606 1.00 63.41 85 ALA A O 1
#

Foldseek 3Di:
DVFAFPFDWDFDVVQPDPLQVDWDWFFDVVVVRDIDTDGDQLVTTAFGDQLNHTQDGSNGGDPCPPVPDRDDDDDPPDGDTRDDD

Sequence (85 aa):
RIGDRADVVVIDPERLDATLDDYAEESVDQYGGLSRMVNRNNATVKAVFVGGRAVFLDGQPTPLVGTQRTGRFLRAAHRAPALAA

pLDDT: mean 93.76, std 5.06, range [63.41, 98.0]

Secondary structure (DSSP, 8-state):
-TTB---EEEE-GGG-SGGGGS--EEEEGGGTTEEEE----TTTEEEEEETTEEEEETTEE-TTTTTS-------TTSPPBPPP-

Radius of gyration: 16.14 Å; chains: 1; bounding box: 39×30×34 Å